Protein AF-A0A1W9PFG2-F1 (afdb_monomer_lite)

Foldseek 3Di:
DLCPPDPDPLLSVLSVLQVVLVVLVVVQVVCCVPPVPDPDQQDKDQPDPPPFTFMGRNVLSNLSSVVSNVLSVLQVVCVVVVHHQDDDPVLVVQLVVLVVLLRCQRCVCRVCVVVVHDDDPGPVVSSVVSVVSNSVSSVVSSVVSVVVVVD

Structure (mmCIF, N/CA/C/O backbone):
data_AF-A0A1W9PFG2-F1
#
_entry.id   AF-A0A1W9PFG2-F1
#
loop_
_atom_site.group_PDB
_atom_site.id
_atom_site.type_symbol
_atom_site.label_atom_id
_atom_site.label_alt_id
_atom_site.label_comp_id
_atom_site.label_asym_id
_atom_site.label_entity_id
_atom_site.label_seq_id
_atom_site.pdbx_PDB_ins_code
_atom_site.Cartn_x
_atom_site.Cartn_y
_atom_site.Cartn_z
_atom_site.occupancy
_atom_site.B_iso_or_equiv
_atom_site.auth_seq_id
_atom_site.auth_comp_id
_atom_site.auth_asym_id
_atom_site.auth_atom_id
_atom_site.pdbx_PDB_model_num
ATOM 1 N N . MET A 1 1 ? -19.992 6.060 -5.641 1.00 43.38 1 MET A N 1
ATOM 2 C CA . MET A 1 1 ? -20.652 5.066 -4.761 1.00 43.38 1 MET A CA 1
ATOM 3 C C . MET A 1 1 ? -20.040 4.984 -3.353 1.00 43.38 1 MET A C 1
ATOM 5 O O . MET A 1 1 ? -20.806 5.008 -2.402 1.00 43.38 1 MET A O 1
ATOM 9 N N . GLY A 1 2 ? -18.710 4.991 -3.157 1.00 45.25 2 GLY A N 1
ATOM 10 C CA . GLY A 1 2 ? -18.105 4.919 -1.804 1.00 45.25 2 GLY A CA 1
ATOM 11 C C . GLY A 1 2 ? -18.262 6.160 -0.899 1.00 45.25 2 GLY A C 1
ATOM 12 O O . GLY A 1 2 ? -18.296 6.030 0.321 1.00 45.25 2 GLY A O 1
ATOM 13 N N . VAL A 1 3 ? -18.425 7.360 -1.473 1.00 49.16 3 VAL A N 1
ATOM 14 C CA . VAL A 1 3 ? -18.527 8.628 -0.710 1.00 49.16 3 VAL A CA 1
ATOM 15 C C . VAL A 1 3 ? -19.868 8.774 0.033 1.00 49.16 3 VAL A C 1
ATOM 17 O O . VAL A 1 3 ? -19.946 9.504 1.018 1.00 49.16 3 VAL A O 1
ATOM 20 N N . ILE A 1 4 ? -20.906 8.040 -0.386 1.00 51.00 4 ILE A N 1
ATOM 21 C CA . ILE A 1 4 ? -22.268 8.140 0.172 1.00 51.00 4 ILE A CA 1
ATOM 22 C C . ILE A 1 4 ? -22.508 7.113 1.298 1.00 51.00 4 ILE A C 1
ATOM 24 O O . ILE A 1 4 ? -23.352 7.334 2.160 1.00 51.00 4 ILE A O 1
ATOM 28 N N . ALA A 1 5 ? -21.739 6.019 1.354 1.00 51.72 5 ALA A N 1
ATOM 29 C CA . ALA A 1 5 ? -21.978 4.928 2.306 1.00 51.72 5 ALA A CA 1
ATOM 30 C C . ALA A 1 5 ? -21.377 5.156 3.710 1.00 51.72 5 ALA A C 1
ATOM 32 O O . ALA A 1 5 ? -21.838 4.562 4.682 1.00 51.72 5 ALA A O 1
ATOM 33 N N . GLY A 1 6 ? -20.350 6.005 3.838 1.00 53.72 6 GLY A N 1
ATOM 34 C CA . GLY A 1 6 ? -19.662 6.232 5.111 1.00 53.72 6 GLY A CA 1
ATOM 35 C C . GLY A 1 6 ? -20.266 7.376 5.929 1.00 53.72 6 GLY A C 1
ATOM 36 O O . GLY A 1 6 ? -20.292 8.525 5.475 1.00 53.72 6 GLY A O 1
ATOM 37 N N . ARG A 1 7 ? -20.684 7.074 7.165 1.00 67.62 7 ARG A N 1
ATOM 38 C CA . ARG A 1 7 ? -21.194 8.041 8.154 1.00 67.62 7 ARG A CA 1
ATOM 39 C C . ARG A 1 7 ? -20.103 8.980 8.679 1.00 67.62 7 ARG A C 1
ATOM 4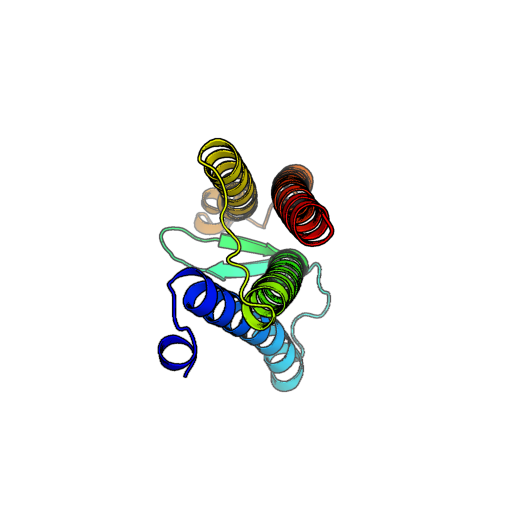1 O O . ARG A 1 7 ? -20.404 10.115 9.029 1.00 67.62 7 ARG A O 1
ATOM 48 N N . ASN A 1 8 ? -18.845 8.533 8.700 1.00 78.44 8 ASN A N 1
ATOM 49 C CA . ASN A 1 8 ? -17.680 9.315 9.129 1.00 78.44 8 ASN A CA 1
ATOM 50 C C . ASN A 1 8 ? -16.496 9.168 8.149 1.00 78.44 8 ASN A C 1
ATOM 52 O O . ASN A 1 8 ? -16.508 8.317 7.254 1.00 78.44 8 ASN A O 1
ATOM 56 N N . PHE A 1 9 ? -15.473 10.016 8.308 1.00 79.88 9 PHE A N 1
ATOM 57 C CA . PHE A 1 9 ? -14.292 10.045 7.433 1.00 79.88 9 PHE A CA 1
ATOM 58 C C . PHE A 1 9 ? -13.594 8.678 7.334 1.00 79.88 9 PHE A C 1
ATOM 60 O O . PHE A 1 9 ? -13.268 8.246 6.233 1.00 79.88 9 PHE A O 1
ATOM 67 N N . GLY A 1 10 ? -13.443 7.962 8.455 1.00 82.25 10 GLY A N 1
ATOM 68 C CA . GLY A 1 10 ? -12.784 6.652 8.488 1.00 82.25 10 GLY A CA 1
ATOM 69 C C . GLY A 1 10 ? -13.500 5.590 7.650 1.00 82.25 10 GLY A C 1
ATOM 70 O O . GLY A 1 10 ? -12.856 4.849 6.909 1.00 82.25 10 GLY A O 1
ATOM 71 N N . GLN A 1 11 ? -14.835 5.551 7.685 1.00 86.19 11 GLN A N 1
ATOM 72 C CA . GLN A 1 11 ? -15.617 4.645 6.837 1.00 86.19 11 GLN A CA 1
ATOM 73 C C . GLN A 1 11 ? -15.499 5.005 5.353 1.00 86.19 11 GLN A C 1
ATOM 75 O O . GLN A 1 11 ? -15.311 4.120 4.523 1.00 86.19 11 GLN A O 1
ATOM 80 N N . ARG A 1 12 ? -15.564 6.300 5.007 1.00 87.25 12 ARG A N 1
ATOM 81 C CA . ARG A 1 12 ? -15.400 6.754 3.613 1.00 87.25 12 ARG A CA 1
ATOM 82 C C . ARG A 1 12 ? -14.014 6.406 3.075 1.00 87.25 12 ARG A C 1
ATOM 84 O O . ARG A 1 12 ? -13.910 5.902 1.961 1.00 87.25 12 ARG A O 1
ATOM 91 N N . PHE A 1 13 ? -12.979 6.626 3.884 1.00 89.19 13 PHE A N 1
ATOM 92 C CA . PHE A 1 13 ? -11.607 6.257 3.555 1.00 89.19 13 PHE A CA 1
ATOM 93 C C . PHE A 1 13 ? -11.457 4.741 3.376 1.00 89.19 13 PHE A C 1
ATOM 95 O O . PHE A 1 13 ? -10.869 4.304 2.396 1.00 89.19 13 PHE A O 1
ATOM 102 N N . SER A 1 14 ? -12.080 3.937 4.242 1.00 92.31 14 SER A N 1
ATOM 103 C CA . SER A 1 14 ? -12.077 2.470 4.119 1.00 92.31 14 SER A CA 1
ATOM 104 C C . SER A 1 14 ? -12.731 1.999 2.817 1.00 92.31 14 SER A C 1
ATOM 106 O O . SER A 1 14 ? -12.180 1.160 2.113 1.00 92.31 14 SER A O 1
ATOM 108 N N . CYS A 1 15 ? -13.876 2.576 2.439 1.00 93.12 15 CYS A N 1
ATOM 109 C CA . CYS A 1 15 ? -14.511 2.266 1.157 1.00 93.12 15 CYS A CA 1
ATOM 110 C C . CYS A 1 15 ? -13.645 2.689 -0.038 1.00 93.12 15 CYS A C 1
ATOM 112 O O . CYS A 1 15 ? -13.639 2.000 -1.059 1.00 93.12 15 CYS A O 1
ATOM 114 N N . PHE A 1 16 ? -12.928 3.811 0.074 1.00 93.94 16 PHE A N 1
ATOM 115 C CA . PHE A 1 16 ? -11.996 4.265 -0.954 1.00 93.94 16 PHE A CA 1
ATOM 116 C C . PHE A 1 16 ? -10.833 3.284 -1.126 1.00 93.94 16 PHE A C 1
ATOM 118 O O . PHE A 1 16 ? -10.658 2.779 -2.230 1.00 93.94 16 PHE A O 1
ATOM 125 N N . ILE A 1 17 ? -10.098 2.957 -0.056 1.00 95.19 17 ILE A N 1
ATOM 126 C CA . ILE A 1 17 ? -8.934 2.059 -0.146 1.00 95.19 17 ILE A CA 1
ATOM 127 C C . ILE A 1 17 ? -9.342 0.637 -0.561 1.00 95.19 17 ILE A C 1
ATOM 129 O O . ILE A 1 17 ? -8.616 -0.004 -1.313 1.00 95.19 17 ILE A O 1
ATOM 133 N N . PHE A 1 18 ? -10.533 0.173 -0.161 1.00 97.50 18 PHE A N 1
ATOM 134 C CA . PHE A 1 18 ? -11.104 -1.082 -0.654 1.00 97.50 18 PHE A CA 1
ATOM 135 C C . PHE A 1 18 ? -11.332 -1.036 -2.167 1.00 97.50 18 PHE A C 1
ATOM 137 O O . PHE A 1 18 ? -10.885 -1.918 -2.893 1.00 97.50 18 PHE A O 1
ATOM 144 N N . SER A 1 19 ? -12.018 0.007 -2.647 1.00 96.81 19 SER A N 1
ATOM 145 C CA . SER A 1 19 ? -12.322 0.155 -4.074 1.00 96.81 19 SER A CA 1
ATOM 146 C C . SER A 1 19 ? -11.047 0.299 -4.900 1.00 96.81 19 SER A C 1
ATOM 148 O O . SER A 1 19 ? -10.964 -0.273 -5.979 1.00 96.81 19 SER A O 1
ATOM 150 N N . PHE A 1 20 ? -10.059 1.030 -4.380 1.00 95.75 20 PHE A N 1
ATOM 15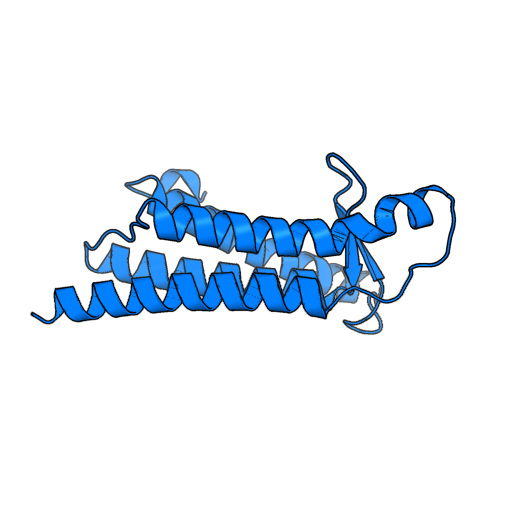1 C CA . PHE A 1 20 ? -8.756 1.207 -5.007 1.00 95.75 20 PHE A CA 1
ATOM 152 C C . PHE A 1 20 ? -8.004 -0.123 -5.126 1.00 95.75 20 PHE A C 1
ATOM 154 O O . PHE A 1 20 ? -7.625 -0.489 -6.231 1.00 95.75 20 PHE A O 1
ATOM 161 N N . GLY A 1 21 ? -7.871 -0.888 -4.036 1.00 97.12 21 GLY A N 1
ATOM 162 C CA . GLY A 1 21 ? -7.170 -2.177 -4.070 1.00 97.12 21 GLY A CA 1
ATOM 163 C C . GLY A 1 21 ? -7.863 -3.218 -4.954 1.00 97.12 21 GLY A C 1
ATOM 164 O O . GLY A 1 21 ? -7.207 -3.959 -5.681 1.00 97.12 21 GLY A O 1
ATOM 165 N N . VAL A 1 22 ? -9.202 -3.257 -4.949 1.00 98.06 22 VAL A N 1
ATOM 166 C CA . VAL A 1 22 ? -9.957 -4.138 -5.857 1.00 98.06 22 VAL A CA 1
ATOM 167 C C . VAL A 1 22 ? -9.736 -3.723 -7.308 1.00 98.06 22 VAL A C 1
ATOM 169 O O . VAL A 1 22 ? -9.470 -4.577 -8.148 1.00 98.06 22 VAL A O 1
ATOM 172 N N . TRP A 1 23 ? -9.830 -2.428 -7.609 1.00 97.56 23 TRP A N 1
ATOM 173 C CA . TRP A 1 23 ? -9.600 -1.917 -8.957 1.00 97.56 23 TRP A CA 1
ATOM 174 C C . TRP A 1 23 ? -8.201 -2.264 -9.471 1.00 97.56 23 TRP A C 1
ATOM 176 O O . TRP A 1 23 ? -8.073 -2.755 -10.588 1.00 97.56 23 TRP A O 1
ATOM 186 N N . ASP A 1 24 ? -7.180 -2.063 -8.644 1.00 96.19 24 ASP A N 1
ATOM 187 C CA . ASP A 1 24 ? -5.780 -2.300 -8.990 1.00 96.19 24 ASP A CA 1
ATOM 188 C C . ASP A 1 24 ? -5.496 -3.782 -9.297 1.00 96.19 24 ASP A C 1
ATOM 190 O O . ASP A 1 24 ? -4.879 -4.112 -10.305 1.00 96.19 24 ASP A O 1
ATOM 194 N N . ILE A 1 25 ? -6.058 -4.715 -8.520 1.00 97.38 25 ILE A N 1
ATOM 195 C CA . ILE A 1 25 ? -5.956 -6.152 -8.830 1.00 97.38 25 ILE A CA 1
ATOM 196 C C . ILE A 1 25 ? -6.686 -6.489 -10.137 1.00 97.38 25 ILE A C 1
ATOM 198 O O . ILE A 1 25 ? -6.162 -7.224 -10.978 1.00 97.38 25 ILE A O 1
ATOM 202 N N . PHE A 1 26 ? -7.896 -5.960 -10.330 1.00 97.38 26 PHE A N 1
ATOM 203 C CA . PHE A 1 26 ? -8.667 -6.223 -11.545 1.00 97.38 26 PHE A CA 1
ATOM 204 C C . PHE A 1 26 ? -8.024 -5.614 -12.792 1.00 97.38 26 PHE A C 1
ATOM 206 O O . PHE A 1 26 ? -8.167 -6.190 -13.868 1.00 97.38 26 PHE A O 1
ATOM 213 N N . TYR A 1 27 ? -7.288 -4.512 -12.664 1.00 96.00 27 TYR A N 1
ATOM 214 C CA . TYR A 1 27 ? -6.486 -3.948 -13.746 1.00 96.00 27 TYR A CA 1
ATOM 215 C C . TYR A 1 27 ? -5.504 -4.989 -14.305 1.00 96.00 27 TYR A C 1
ATOM 217 O O . TYR A 1 27 ? -5.556 -5.284 -15.500 1.00 96.00 27 TYR A O 1
ATOM 225 N N . TYR A 1 28 ? -4.713 -5.652 -13.453 1.00 96.25 28 TYR A N 1
ATOM 226 C CA . TYR A 1 28 ? -3.793 -6.709 -13.898 1.00 96.25 28 TYR A CA 1
ATOM 227 C C . TYR A 1 28 ? -4.510 -7.956 -14.425 1.00 96.25 28 TYR A C 1
ATOM 229 O O . TYR A 1 28 ? -4.053 -8.565 -15.392 1.00 96.25 28 TYR A O 1
ATOM 237 N N . ILE A 1 29 ? -5.654 -8.331 -13.839 1.00 97.31 29 ILE A N 1
ATOM 238 C CA . ILE A 1 29 ? -6.469 -9.444 -14.355 1.00 97.31 29 ILE A CA 1
ATOM 239 C C . ILE A 1 29 ? -6.924 -9.150 -15.787 1.00 97.31 29 ILE A C 1
ATOM 241 O O . ILE A 1 29 ? -6.785 -10.001 -16.666 1.00 97.31 29 ILE A O 1
ATOM 245 N N . TRP A 1 30 ? -7.447 -7.951 -16.046 1.00 97.88 30 TRP A N 1
ATOM 246 C CA . TRP A 1 30 ? -7.910 -7.579 -17.379 1.00 97.88 30 TRP A CA 1
ATOM 247 C C . TRP A 1 30 ? -6.765 -7.444 -18.376 1.00 97.88 30 TRP A C 1
ATOM 249 O O . TRP A 1 30 ? -6.925 -7.879 -19.514 1.00 97.88 30 TRP A O 1
ATOM 259 N N . LEU A 1 31 ? -5.599 -6.940 -17.964 1.00 96.12 31 LEU A N 1
ATOM 260 C CA . LEU A 1 31 ? -4.406 -6.966 -18.812 1.00 96.12 31 LEU A CA 1
ATOM 261 C C . LEU A 1 31 ? -4.012 -8.393 -19.199 1.00 96.12 31 LEU A C 1
ATOM 263 O O . LEU A 1 31 ? -3.708 -8.646 -20.369 1.00 96.12 31 LEU A O 1
ATOM 267 N N . LYS A 1 32 ? -4.112 -9.347 -18.264 1.00 96.19 32 LYS A N 1
ATOM 268 C CA . LYS A 1 32 ? -3.800 -10.748 -18.557 1.00 96.19 32 LYS A CA 1
ATOM 269 C C . LYS A 1 32 ? -4.801 -11.348 -19.532 1.00 96.19 32 LYS A C 1
ATOM 271 O O . LYS A 1 32 ? -4.408 -12.053 -20.452 1.00 96.19 32 LYS A O 1
ATOM 276 N N . VAL A 1 33 ? -6.085 -11.046 -19.373 1.00 97.62 33 VAL A N 1
ATOM 277 C CA . VAL A 1 33 ? -7.139 -11.556 -20.262 1.00 97.62 33 VAL A CA 1
ATOM 278 C C . VAL A 1 33 ? -7.040 -10.959 -21.668 1.00 97.62 33 VAL A C 1
ATOM 280 O O . VAL A 1 33 ? -7.212 -11.681 -22.647 1.00 97.62 33 VAL A O 1
ATOM 283 N N . LEU A 1 34 ? -6.783 -9.656 -21.782 1.00 97.69 34 LEU A N 1
ATOM 284 C CA . LEU A 1 34 ? -6.843 -8.935 -23.057 1.00 97.69 34 LEU A CA 1
ATOM 285 C C . LEU A 1 34 ? -5.536 -9.009 -23.850 1.00 97.69 34 LEU A C 1
ATOM 287 O O . LEU A 1 34 ? -5.571 -9.088 -25.075 1.00 97.69 34 LEU A O 1
ATOM 291 N N . CYS A 1 35 ? -4.396 -8.980 -23.159 1.00 96.69 35 CYS A N 1
ATOM 292 C CA . CYS A 1 35 ? -3.077 -8.833 -23.775 1.00 96.69 35 CYS A CA 1
ATOM 293 C C . CYS A 1 35 ? -2.092 -9.940 -23.369 1.00 96.69 35 CYS A C 1
ATOM 295 O O . CYS A 1 35 ? -0.937 -9.896 -23.780 1.00 96.69 35 CYS A O 1
ATOM 297 N N . ASN A 1 36 ? -2.520 -10.916 -22.559 1.00 96.25 36 ASN A N 1
ATOM 298 C CA . ASN A 1 36 ? -1.670 -11.959 -21.976 1.00 96.25 36 ASN A CA 1
ATOM 299 C C . ASN A 1 36 ? -0.499 -11.436 -21.117 1.00 96.25 36 ASN A C 1
ATOM 301 O O . ASN A 1 36 ? 0.411 -12.194 -20.797 1.00 96.25 36 ASN A O 1
ATOM 305 N N . TRP A 1 37 ? -0.560 -10.190 -20.649 1.00 96.06 37 TRP A N 1
ATOM 306 C CA . TRP A 1 37 ? 0.456 -9.584 -19.784 1.00 96.06 37 TRP A CA 1
ATOM 307 C C . TRP A 1 37 ? -0.074 -9.404 -18.348 1.00 96.06 37 TRP A C 1
ATOM 309 O O . TRP A 1 37 ? -1.238 -9.040 -18.197 1.00 96.06 37 TRP A O 1
ATOM 319 N N . PRO A 1 38 ? 0.719 -9.62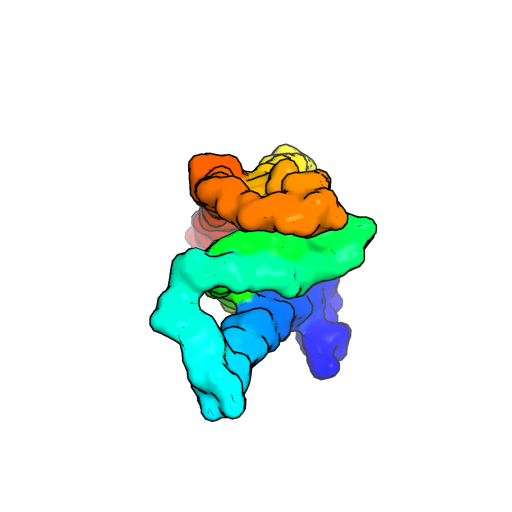0 -17.283 1.00 95.06 38 PRO A N 1
ATOM 320 C CA . PRO A 1 38 ? 2.135 -9.994 -17.291 1.00 95.06 38 PRO A CA 1
ATOM 321 C C . PRO A 1 38 ? 2.350 -11.505 -17.443 1.00 95.06 38 PRO A C 1
ATOM 323 O O . PRO A 1 38 ? 1.492 -12.309 -17.063 1.00 95.06 38 PRO A O 1
ATOM 326 N N . ASP A 1 39 ? 3.500 -11.926 -17.964 1.00 94.75 39 ASP A N 1
ATOM 327 C CA . ASP A 1 39 ? 3.870 -13.352 -18.012 1.00 94.75 39 ASP A CA 1
ATOM 328 C C . ASP A 1 39 ? 4.233 -13.897 -16.624 1.00 94.75 39 ASP A C 1
ATOM 330 O O . ASP A 1 39 ? 4.020 -15.076 -16.335 1.00 94.75 39 ASP A O 1
ATOM 334 N N . SER A 1 40 ? 4.702 -13.026 -15.729 1.00 95.19 40 SER A N 1
ATOM 335 C CA . SER A 1 40 ? 4.995 -13.324 -14.327 1.00 95.19 40 SER A CA 1
ATOM 336 C C . SER A 1 40 ? 4.666 -12.128 -13.438 1.00 95.19 40 SER A C 1
ATOM 338 O O . SER A 1 40 ? 4.848 -10.982 -13.829 1.00 95.19 40 SER A O 1
ATOM 340 N N . LEU A 1 41 ? 4.272 -12.370 -12.185 1.00 95.06 41 LEU A N 1
ATOM 341 C CA . LEU A 1 41 ? 4.060 -11.288 -11.213 1.00 95.06 41 LEU A CA 1
ATOM 342 C C . LEU A 1 41 ? 5.349 -10.508 -10.887 1.00 95.06 41 LEU A C 1
ATOM 344 O O . LEU A 1 41 ? 5.285 -9.434 -10.301 1.00 95.06 41 LEU A O 1
ATOM 348 N N . LEU A 1 42 ? 6.525 -11.028 -11.244 1.00 95.88 42 LEU A N 1
ATOM 349 C CA . LEU A 1 42 ? 7.799 -10.321 -11.078 1.00 95.88 42 LEU A CA 1
ATOM 350 C C . LEU A 1 42 ? 8.165 -9.429 -12.274 1.00 95.88 42 LEU A C 1
ATOM 352 O O . LEU A 1 42 ? 9.213 -8.786 -12.236 1.00 95.88 42 LEU A O 1
ATOM 356 N N . GLU A 1 43 ? 7.340 -9.386 -13.321 1.00 94.06 43 GLU A N 1
ATOM 357 C CA . GLU A 1 43 ? 7.558 -8.464 -14.433 1.00 94.06 43 GLU A CA 1
ATOM 358 C C . GLU A 1 43 ? 7.380 -7.015 -14.000 1.00 94.06 43 GLU A C 1
ATOM 360 O O . GLU A 1 43 ? 6.513 -6.696 -13.188 1.00 94.06 43 GLU A O 1
ATOM 365 N N . TRP A 1 44 ? 8.229 -6.153 -14.553 1.00 93.88 44 TRP A N 1
ATOM 366 C CA . TRP A 1 44 ? 8.224 -4.724 -14.280 1.00 93.88 44 TRP A CA 1
ATOM 367 C C . TRP A 1 44 ? 7.034 -4.028 -14.925 1.00 93.88 44 TRP A C 1
ATOM 369 O O . TRP A 1 44 ? 6.726 -4.272 -16.089 1.00 93.88 44 TRP A O 1
ATOM 379 N N . ASP A 1 45 ? 6.449 -3.098 -14.180 1.00 93.31 45 ASP A N 1
ATOM 380 C CA . ASP A 1 45 ? 5.406 -2.194 -14.636 1.00 93.31 45 ASP A CA 1
ATOM 381 C C . ASP A 1 45 ? 5.729 -0.735 -14.283 1.00 93.31 45 ASP A C 1
ATOM 383 O O . ASP A 1 45 ? 6.517 -0.436 -13.374 1.00 93.31 45 ASP A O 1
ATOM 387 N N . ILE A 1 46 ? 5.083 0.177 -15.005 1.00 92.69 46 ILE A N 1
ATOM 388 C CA . ILE A 1 46 ? 5.020 1.605 -14.710 1.00 92.69 46 ILE A CA 1
ATOM 389 C C . ILE A 1 46 ? 3.687 1.867 -14.013 1.00 92.69 46 ILE A C 1
ATOM 391 O O . ILE A 1 46 ? 2.654 2.059 -14.647 1.00 92.69 46 ILE A O 1
ATOM 395 N N . LEU A 1 47 ? 3.736 1.903 -12.685 1.00 92.88 47 LEU A N 1
ATOM 396 C CA . LEU A 1 47 ? 2.553 1.951 -11.830 1.00 92.88 47 LEU A CA 1
ATOM 397 C C . LEU A 1 47 ? 1.821 3.291 -11.950 1.00 92.88 47 LEU A C 1
ATOM 399 O O . LEU A 1 47 ? 0.607 3.345 -12.115 1.00 92.88 47 LEU A O 1
ATOM 403 N N . PHE A 1 48 ? 2.573 4.391 -11.864 1.00 91.88 48 PHE A N 1
ATOM 404 C CA . PHE A 1 48 ? 2.045 5.752 -11.924 1.00 91.88 48 PHE A CA 1
ATOM 405 C C . PHE A 1 48 ? 3.086 6.719 -12.492 1.00 91.88 48 PHE A C 1
ATOM 407 O O . PHE A 1 48 ? 4.291 6.487 -12.407 1.00 91.88 48 PHE A O 1
ATOM 414 N N . LEU A 1 49 ? 2.609 7.842 -13.034 1.00 90.12 49 LEU A N 1
ATOM 415 C CA . LEU A 1 49 ? 3.439 8.925 -13.582 1.00 90.12 49 LEU A CA 1
ATOM 416 C C . LEU A 1 49 ? 3.355 10.225 -12.761 1.00 90.12 49 LEU A C 1
ATOM 418 O O . LEU A 1 49 ? 3.697 11.296 -13.257 1.00 90.12 49 LEU A O 1
ATOM 422 N N . ILE A 1 50 ? 2.846 10.168 -11.526 1.00 88.56 50 ILE A N 1
ATOM 423 C CA . ILE A 1 50 ? 2.520 11.359 -10.728 1.00 88.56 50 ILE A CA 1
ATOM 424 C C . ILE A 1 50 ? 3.230 11.298 -9.369 1.00 88.56 50 ILE A C 1
ATOM 426 O O . ILE A 1 50 ? 3.085 10.308 -8.657 1.00 88.56 50 ILE A O 1
ATOM 430 N N . PRO A 1 51 ? 3.948 12.351 -8.933 1.00 82.12 51 PRO A N 1
ATOM 431 C CA . PRO A 1 51 ? 4.508 13.450 -9.734 1.00 82.12 51 PRO A CA 1
ATOM 432 C C . PRO A 1 51 ? 5.740 13.021 -10.557 1.00 82.12 51 PRO A C 1
ATOM 434 O O . PRO A 1 51 ? 6.250 13.794 -11.360 1.00 82.12 51 PRO A O 1
ATOM 437 N N . VAL A 1 52 ? 6.238 11.810 -10.309 1.00 90.88 52 VAL A N 1
ATOM 438 C CA . VAL A 1 52 ? 7.398 11.171 -10.940 1.00 90.88 52 VAL A CA 1
ATOM 439 C C . VAL A 1 52 ? 7.015 9.747 -11.343 1.00 90.88 52 VAL A C 1
ATOM 441 O O . VAL A 1 52 ? 5.945 9.276 -10.958 1.00 90.88 52 VAL A O 1
ATOM 444 N N . THR A 1 53 ? 7.867 9.058 -12.099 1.00 92.12 53 THR A N 1
ATOM 445 C CA . THR A 1 53 ? 7.624 7.676 -12.532 1.00 92.12 53 THR A CA 1
ATOM 446 C C . THR A 1 53 ? 7.783 6.709 -11.360 1.00 92.12 53 THR A C 1
ATOM 448 O O . THR A 1 53 ? 8.828 6.675 -10.710 1.00 92.12 53 THR A O 1
ATOM 451 N N . TRP A 1 54 ? 6.741 5.928 -11.089 1.00 94.56 54 TRP A N 1
ATOM 452 C CA . TRP A 1 54 ? 6.748 4.856 -10.099 1.00 94.56 54 TRP A CA 1
ATOM 453 C C . TRP A 1 54 ? 6.870 3.550 -10.853 1.00 94.56 54 TRP A C 1
ATOM 455 O O . TRP A 1 54 ? 6.064 3.268 -11.739 1.00 94.56 54 TRP A O 1
ATOM 465 N N . THR A 1 55 ? 7.862 2.752 -10.500 1.00 94.81 55 THR A N 1
ATOM 466 C CA . THR A 1 55 ? 8.160 1.518 -11.219 1.00 94.81 55 THR A CA 1
ATOM 467 C C . THR A 1 55 ? 8.443 0.400 -10.245 1.00 94.81 55 THR A C 1
ATOM 469 O O . THR A 1 55 ? 9.103 0.603 -9.225 1.00 94.81 55 THR A O 1
ATOM 472 N N . GLY A 1 56 ? 7.973 -0.791 -10.572 1.00 95.12 56 GLY A N 1
ATOM 473 C CA . GLY A 1 56 ? 8.225 -1.972 -9.767 1.00 95.12 56 GLY A CA 1
ATOM 474 C C . GLY A 1 56 ? 7.623 -3.217 -10.398 1.00 95.12 56 GLY A C 1
ATOM 475 O O . GLY A 1 56 ? 6.907 -3.121 -11.392 1.00 95.12 56 GLY A O 1
ATOM 476 N N . PRO A 1 57 ? 7.910 -4.393 -9.832 1.00 96.56 57 PRO A N 1
ATOM 477 C CA . PRO A 1 57 ? 7.284 -5.632 -10.260 1.00 96.56 57 PRO A CA 1
ATOM 478 C C . PRO A 1 57 ? 5.787 -5.614 -9.929 1.00 96.56 57 PRO A C 1
ATOM 480 O O . PRO A 1 57 ? 5.426 -5.148 -8.848 1.00 96.56 57 PRO A O 1
ATOM 483 N N . VAL A 1 58 ? 4.936 -6.187 -10.787 1.00 97.38 58 VAL A N 1
ATOM 484 C CA . VAL A 1 58 ? 3.466 -6.283 -10.600 1.00 97.38 58 VAL A CA 1
ATOM 485 C C . VAL A 1 58 ? 3.070 -6.847 -9.228 1.00 97.38 58 VAL A C 1
ATOM 487 O O . VAL A 1 58 ? 2.052 -6.479 -8.647 1.00 97.38 58 VAL A O 1
ATOM 490 N N . LEU A 1 59 ? 3.894 -7.718 -8.653 1.00 97.88 59 LEU A N 1
ATOM 491 C CA . LEU A 1 59 ? 3.678 -8.292 -7.332 1.00 97.88 59 LEU A CA 1
ATOM 492 C C . LEU A 1 59 ? 3.616 -7.229 -6.220 1.00 97.88 59 LEU A C 1
ATOM 494 O O . LEU A 1 59 ? 2.846 -7.387 -5.276 1.00 97.88 59 LEU A O 1
ATOM 498 N N . ALA A 1 60 ? 4.402 -6.156 -6.309 1.00 97.50 60 ALA A N 1
ATOM 499 C CA . ALA A 1 60 ? 4.468 -5.124 -5.277 1.00 97.50 60 ALA A CA 1
ATOM 500 C C . ALA A 1 60 ? 3.142 -4.349 -5.089 1.00 97.50 60 ALA A C 1
ATOM 502 O O . ALA A 1 60 ? 2.634 -4.339 -3.964 1.00 97.50 60 ALA A O 1
ATOM 503 N N . PRO A 1 61 ? 2.520 -3.747 -6.125 1.00 97.00 61 PRO A N 1
ATOM 504 C CA . PRO A 1 61 ? 1.207 -3.115 -5.985 1.00 97.00 61 PRO A CA 1
ATOM 505 C C . PRO A 1 61 ? 0.112 -4.127 -5.617 1.00 97.00 61 PRO A C 1
ATOM 507 O O . PRO A 1 61 ? -0.746 -3.804 -4.801 1.00 97.00 61 PRO A O 1
ATOM 510 N N . VAL A 1 62 ? 0.180 -5.380 -6.091 1.00 98.19 62 VAL A N 1
ATOM 511 C CA . VAL A 1 62 ? -0.774 -6.433 -5.690 1.00 98.19 62 VAL A CA 1
ATOM 512 C C . VAL A 1 62 ? -0.711 -6.712 -4.183 1.00 98.19 62 VAL A C 1
ATOM 514 O O . VAL A 1 62 ? -1.758 -6.847 -3.549 1.00 98.19 62 VAL A O 1
ATOM 517 N N . ILE A 1 63 ? 0.487 -6.761 -3.585 1.00 98.38 63 ILE A N 1
ATOM 518 C CA . ILE A 1 63 ? 0.653 -6.915 -2.130 1.00 98.38 63 ILE A CA 1
ATOM 519 C C . ILE A 1 63 ? -0.003 -5.744 -1.386 1.00 98.38 63 ILE A C 1
ATOM 521 O O . ILE A 1 63 ? -0.826 -5.984 -0.501 1.00 98.38 63 ILE A O 1
ATOM 525 N N . ILE A 1 64 ? 0.292 -4.499 -1.781 1.00 97.75 64 ILE A N 1
ATOM 526 C CA . ILE A 1 64 ? -0.314 -3.303 -1.167 1.00 97.75 64 ILE A CA 1
ATOM 527 C C . ILE A 1 64 ? -1.841 -3.364 -1.286 1.00 97.75 64 ILE A C 1
ATOM 529 O O . ILE A 1 64 ? -2.559 -3.128 -0.314 1.00 97.75 64 ILE A O 1
ATOM 533 N N . SER A 1 65 ? -2.351 -3.715 -2.465 1.00 98.12 65 SER A N 1
ATOM 534 C CA . SER A 1 65 ? -3.781 -3.802 -2.750 1.00 98.12 65 SER A CA 1
ATOM 535 C C . SER A 1 65 ? -4.485 -4.831 -1.866 1.00 98.12 65 SER A C 1
ATOM 537 O O . SER A 1 65 ? -5.552 -4.541 -1.319 1.00 98.12 65 SER A O 1
ATOM 539 N N . LEU A 1 66 ? -3.874 -5.995 -1.630 1.00 98.38 66 LEU A N 1
ATOM 540 C CA . LEU A 1 66 ? -4.392 -6.986 -0.682 1.00 98.38 66 LEU A CA 1
ATOM 541 C C . LEU A 1 66 ? -4.419 -6.443 0.752 1.00 98.38 66 LEU A C 1
ATOM 543 O O . LEU A 1 66 ? -5.440 -6.572 1.435 1.00 98.38 66 LEU A O 1
ATOM 547 N N . SER A 1 67 ? -3.347 -5.790 1.199 1.00 98.12 67 SER A N 1
ATOM 548 C CA . SER A 1 67 ? -3.282 -5.184 2.532 1.00 98.12 67 SER A CA 1
ATOM 549 C C . SER A 1 67 ? -4.323 -4.082 2.722 1.00 98.12 67 SER A C 1
ATOM 551 O O . SER A 1 67 ? -5.013 -4.058 3.743 1.00 98.12 67 SER A O 1
ATOM 553 N N . MET A 1 68 ? -4.526 -3.220 1.721 1.00 97.75 68 MET A N 1
ATOM 554 C CA . MET A 1 68 ? -5.561 -2.179 1.725 1.00 97.75 68 MET A CA 1
ATOM 555 C C . MET A 1 68 ? -6.973 -2.772 1.807 1.00 97.75 68 MET A C 1
ATOM 557 O O . MET A 1 68 ? -7.799 -2.282 2.582 1.00 97.75 68 MET A O 1
ATOM 561 N N . ILE A 1 69 ? -7.253 -3.841 1.054 1.00 98.44 69 ILE A N 1
ATOM 562 C CA . ILE A 1 69 ? -8.540 -4.550 1.099 1.00 98.44 69 ILE A CA 1
ATOM 563 C C . ILE A 1 69 ? -8.785 -5.124 2.497 1.00 98.44 69 ILE A C 1
ATOM 565 O O . ILE A 1 69 ? -9.852 -4.900 3.075 1.00 98.44 69 ILE A O 1
ATOM 569 N N . VAL A 1 70 ? -7.806 -5.833 3.064 1.00 98.31 70 VAL A N 1
ATOM 570 C CA . VAL A 1 70 ? -7.923 -6.427 4.404 1.00 98.31 70 VAL A CA 1
ATOM 571 C C . VAL A 1 70 ? -8.115 -5.339 5.460 1.00 98.31 70 VAL A C 1
ATOM 573 O O . VAL A 1 70 ? -9.036 -5.434 6.273 1.00 98.31 70 VAL A O 1
ATOM 576 N N . ALA A 1 71 ? -7.313 -4.273 5.423 1.00 97.44 71 ALA A N 1
ATOM 577 C CA . ALA A 1 71 ? -7.432 -3.147 6.344 1.00 97.44 71 ALA A CA 1
ATOM 578 C C . ALA A 1 71 ? -8.825 -2.501 6.274 1.00 97.44 71 ALA A C 1
ATOM 580 O O . ALA A 1 71 ? -9.456 -2.282 7.311 1.00 97.44 71 ALA A O 1
ATOM 581 N N . ALA A 1 72 ? -9.355 -2.269 5.070 1.00 96.94 72 ALA A N 1
ATOM 582 C CA . ALA A 1 72 ? -10.699 -1.730 4.893 1.00 96.94 72 ALA A CA 1
ATOM 583 C C . ALA A 1 72 ? -11.783 -2.629 5.485 1.00 96.94 72 ALA A C 1
ATOM 585 O O . ALA A 1 72 ? -12.656 -2.138 6.202 1.00 96.94 72 ALA A O 1
ATOM 586 N N . ILE A 1 73 ? -11.730 -3.936 5.213 1.00 97.06 73 ILE A N 1
ATOM 587 C CA . ILE A 1 73 ? -12.693 -4.905 5.751 1.00 97.06 73 ILE A CA 1
ATOM 588 C C . ILE A 1 73 ? -12.664 -4.874 7.282 1.00 97.06 73 ILE A C 1
ATOM 590 O O . ILE A 1 73 ? -13.717 -4.844 7.918 1.00 97.06 73 ILE A O 1
ATOM 594 N N . LEU A 1 74 ? -11.474 -4.828 7.885 1.00 96.44 74 LEU A N 1
ATOM 595 C CA . LEU A 1 74 ? -11.308 -4.782 9.337 1.00 96.44 74 LEU A CA 1
ATOM 596 C C . LEU A 1 74 ? -11.827 -3.467 9.943 1.00 96.44 74 LEU A C 1
ATOM 598 O O . LEU A 1 74 ? -12.533 -3.494 10.954 1.00 96.44 74 LEU A O 1
ATOM 602 N N . ILE A 1 75 ? -11.564 -2.316 9.321 1.00 95.06 75 ILE A N 1
ATOM 603 C CA . ILE A 1 75 ? -12.127 -1.037 9.783 1.00 95.06 75 ILE A CA 1
ATOM 604 C C . ILE A 1 75 ? -13.659 -1.054 9.680 1.00 95.06 75 ILE A C 1
ATOM 606 O O . ILE A 1 75 ? -14.349 -0.665 10.627 1.00 95.06 75 ILE A O 1
ATOM 610 N N . LEU A 1 76 ? -14.208 -1.539 8.562 1.00 93.75 76 LEU A N 1
ATOM 611 C CA . LEU A 1 76 ? -15.654 -1.650 8.356 1.00 93.75 76 LEU A CA 1
ATOM 612 C C . LEU A 1 76 ? -16.300 -2.637 9.339 1.00 93.75 76 LEU A C 1
ATOM 614 O O . LEU A 1 76 ? -17.413 -2.399 9.806 1.00 93.75 76 LEU A O 1
ATOM 618 N N . HIS A 1 77 ? -15.590 -3.699 9.721 1.00 93.62 77 HIS A N 1
ATOM 619 C CA . HIS A 1 77 ? -16.029 -4.639 10.747 1.00 93.62 77 HIS A CA 1
ATOM 620 C C . HIS A 1 77 ? -16.197 -3.972 12.122 1.00 93.62 77 HIS A C 1
ATOM 622 O O . HIS A 1 77 ? -17.202 -4.203 12.797 1.00 93.62 77 HIS A O 1
ATOM 628 N N . LEU A 1 78 ? -15.254 -3.118 12.538 1.00 92.69 78 LEU A N 1
ATOM 629 C CA . LEU A 1 78 ? -15.391 -2.334 13.776 1.00 92.69 78 LEU A CA 1
ATOM 630 C C . LEU A 1 78 ? -16.529 -1.318 13.673 1.00 92.69 78 LEU A C 1
ATOM 632 O O . LEU A 1 78 ? -17.344 -1.205 14.590 1.00 92.69 78 LEU A O 1
ATOM 636 N N . ALA A 1 79 ? -16.630 -0.639 12.530 1.00 91.56 79 ALA A N 1
ATOM 637 C CA . ALA A 1 79 ? -17.689 0.322 12.263 1.00 91.56 79 ALA A CA 1
ATOM 638 C C . ALA A 1 79 ? -19.091 -0.305 12.353 1.00 91.56 79 ALA A C 1
ATOM 640 O O . ALA A 1 79 ? -19.992 0.305 12.927 1.00 91.56 79 ALA A O 1
ATOM 641 N N . ALA A 1 80 ? -19.273 -1.532 11.854 1.00 90.69 80 ALA A N 1
ATOM 642 C CA . ALA A 1 80 ? -20.529 -2.277 11.964 1.00 90.69 80 ALA A CA 1
ATOM 643 C C . ALA A 1 80 ? -20.919 -2.585 13.422 1.00 90.69 80 ALA A C 1
ATOM 645 O O . ALA A 1 80 ? -22.097 -2.750 13.727 1.00 90.69 80 ALA A O 1
ATOM 646 N N . ARG A 1 81 ? -19.942 -2.616 14.337 1.00 90.62 81 ARG A N 1
ATOM 647 C CA . ARG A 1 81 ? -20.143 -2.776 15.786 1.00 90.62 81 ARG A CA 1
ATOM 648 C C . ARG A 1 81 ? -20.272 -1.443 16.530 1.00 90.62 81 ARG A C 1
ATOM 650 O O . ARG A 1 81 ? -20.238 -1.429 17.755 1.00 90.62 81 ARG A O 1
ATOM 657 N N . GLY A 1 82 ? -20.384 -0.326 15.809 1.00 89.12 82 GLY A N 1
ATOM 658 C CA . GLY A 1 82 ? -20.468 1.013 16.394 1.00 89.12 82 GLY A CA 1
ATOM 659 C C . GLY A 1 82 ? -19.144 1.540 16.953 1.00 89.12 82 GLY A C 1
ATOM 660 O O . GLY A 1 82 ? -19.152 2.517 17.696 1.00 89.12 82 GLY A O 1
ATOM 661 N N . VAL A 1 83 ? -18.010 0.917 16.610 1.00 91.00 83 VAL A N 1
ATOM 662 C CA . VAL A 1 83 ? -16.686 1.297 17.117 1.00 91.00 83 VAL A CA 1
ATOM 663 C C . VAL A 1 83 ? -15.875 1.975 16.023 1.00 91.00 83 VAL A C 1
ATOM 665 O O . VAL A 1 83 ? -15.708 1.452 14.923 1.00 91.00 83 VAL A O 1
ATOM 668 N N . GLU A 1 84 ? -15.346 3.158 16.328 1.00 89.06 84 GLU A N 1
ATOM 669 C CA . GLU A 1 84 ? -14.512 3.905 15.391 1.00 89.06 84 GLU A CA 1
ATOM 670 C C . GLU A 1 84 ? -13.050 3.449 15.466 1.00 89.06 84 GLU A C 1
ATOM 672 O O . GLU A 1 84 ? -12.439 3.434 16.536 1.00 89.06 84 GLU A O 1
ATOM 677 N N . PHE A 1 85 ? -12.462 3.126 14.312 1.00 91.88 85 PHE A N 1
ATOM 678 C CA . PHE A 1 85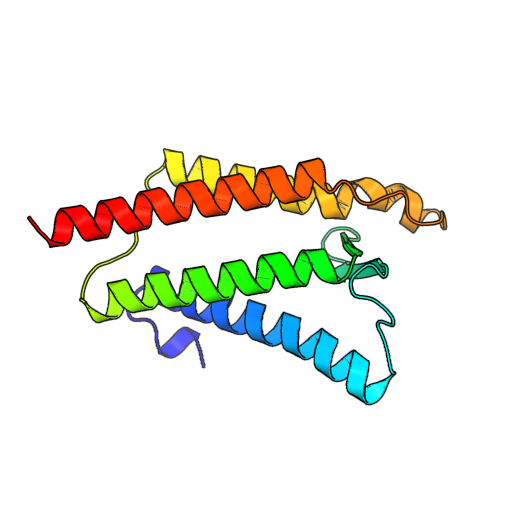 ? -11.023 2.914 14.202 1.00 91.88 85 PHE A CA 1
ATOM 679 C C . PHE A 1 85 ? -10.309 4.269 14.141 1.00 91.88 85 PHE A C 1
ATOM 681 O O . PHE A 1 85 ? -10.493 5.030 13.189 1.00 91.88 85 PHE A O 1
ATOM 688 N N . LYS A 1 86 ? -9.504 4.583 15.162 1.00 91.38 86 LYS A N 1
ATOM 689 C CA . LYS A 1 86 ? -8.714 5.819 15.237 1.00 91.38 86 LYS A CA 1
ATOM 690 C C . LYS A 1 86 ? -7.269 5.518 15.607 1.00 91.38 86 LYS A C 1
ATOM 692 O O . LYS A 1 86 ? -7.004 4.893 16.637 1.00 91.38 86 LYS A O 1
ATOM 697 N N . LEU A 1 87 ? -6.356 6.017 14.782 1.00 92.44 87 LEU A N 1
ATOM 698 C CA . LEU A 1 87 ? -4.929 6.049 15.074 1.00 92.44 87 LEU A CA 1
ATOM 699 C C . LEU A 1 87 ? -4.610 7.243 15.983 1.00 92.44 87 LEU A C 1
ATOM 701 O O . LEU A 1 87 ? -5.255 8.291 15.895 1.00 92.44 87 LEU A O 1
ATOM 705 N N . ASN A 1 88 ? -3.624 7.090 16.867 1.00 93.81 88 ASN A N 1
ATOM 706 C CA . ASN A 1 88 ? -3.059 8.224 17.606 1.00 93.81 88 ASN A CA 1
ATOM 707 C C . ASN A 1 88 ? -1.969 8.916 16.769 1.00 93.81 88 ASN A C 1
ATOM 709 O O . ASN A 1 88 ? -1.617 8.445 15.692 1.00 93.81 88 ASN A O 1
ATOM 713 N N . LEU A 1 89 ? -1.427 10.031 17.265 1.00 95.44 89 LEU A N 1
ATOM 714 C CA . LEU A 1 89 ? -0.424 10.807 16.529 1.00 95.44 89 LEU A CA 1
ATOM 715 C C . LEU A 1 89 ? 0.848 10.001 16.207 1.00 95.44 89 LEU A C 1
ATOM 717 O O . LEU A 1 89 ? 1.390 10.133 15.116 1.00 95.44 89 LEU A O 1
ATOM 721 N N . LEU A 1 90 ? 1.301 9.151 17.135 1.00 96.81 90 LEU A N 1
ATOM 722 C CA . LEU A 1 90 ? 2.484 8.311 16.934 1.00 96.81 90 LEU A CA 1
ATOM 723 C C . LEU A 1 90 ? 2.241 7.256 15.850 1.00 96.81 90 LEU A C 1
ATOM 725 O O . LEU A 1 90 ? 3.054 7.102 14.950 1.00 96.81 90 LEU A O 1
ATOM 729 N N . GLU A 1 91 ? 1.115 6.553 15.916 1.00 97.19 91 GLU A N 1
ATOM 730 C CA . GLU A 1 91 ? 0.728 5.547 14.925 1.00 97.19 91 GLU A CA 1
ATOM 731 C C . GLU A 1 91 ? 0.506 6.178 13.554 1.00 97.19 91 GLU A C 1
ATOM 733 O O . GLU A 1 91 ? 0.965 5.624 12.568 1.00 97.19 91 GLU A O 1
ATOM 738 N N . TRP A 1 92 ? -0.103 7.366 13.484 1.00 96.50 92 TRP A N 1
ATOM 739 C CA . TRP A 1 92 ? -0.171 8.137 12.242 1.00 96.50 92 TRP A CA 1
ATOM 740 C C . TRP A 1 92 ? 1.219 8.441 11.678 1.00 96.50 92 TRP A C 1
ATOM 742 O O . TRP A 1 92 ? 1.435 8.283 10.479 1.00 96.50 92 TRP A O 1
ATOM 752 N N . GLY A 1 93 ? 2.164 8.847 12.529 1.00 98.12 93 GLY A N 1
ATOM 753 C CA . GLY A 1 93 ? 3.551 9.068 12.122 1.00 98.12 93 GLY A CA 1
ATOM 754 C C . GLY A 1 93 ? 4.227 7.797 11.599 1.00 98.12 93 GLY A C 1
ATOM 755 O O . GLY A 1 93 ? 4.946 7.855 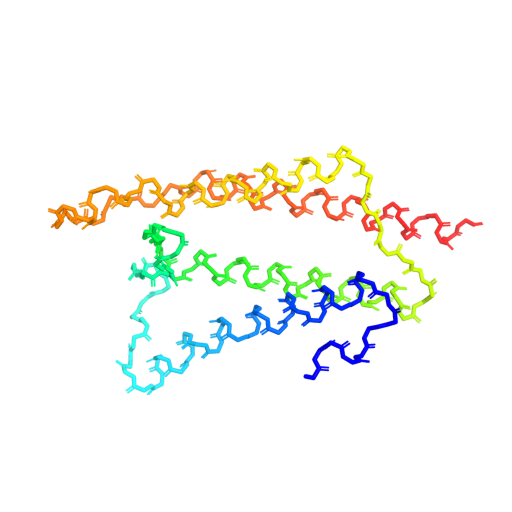10.605 1.00 98.12 93 GLY A O 1
ATOM 756 N N . LEU A 1 94 ? 3.967 6.647 12.226 1.00 98.19 94 LEU A N 1
ATOM 757 C CA . LEU A 1 94 ? 4.516 5.356 11.803 1.00 98.19 94 LEU A CA 1
ATOM 758 C C . LEU A 1 94 ? 3.892 4.846 10.497 1.00 98.19 94 LEU A C 1
ATOM 760 O O . LEU A 1 94 ? 4.626 4.369 9.639 1.00 98.19 94 LEU A O 1
ATOM 764 N N . GLU A 1 95 ? 2.579 4.993 10.310 1.00 97.44 95 GLU A N 1
ATOM 765 C CA . GLU A 1 95 ? 1.898 4.669 9.045 1.00 97.44 95 GLU A CA 1
ATOM 766 C C . GLU A 1 95 ? 2.390 5.565 7.903 1.00 97.44 95 GLU A C 1
ATOM 768 O O . GLU A 1 95 ? 2.618 5.101 6.788 1.00 97.44 95 GLU A O 1
ATOM 773 N N . PHE A 1 96 ? 2.627 6.852 8.178 1.00 97.62 96 PHE A N 1
ATOM 774 C CA . PHE A 1 96 ? 3.217 7.753 7.192 1.00 97.62 96 PHE A CA 1
ATOM 775 C C . PHE A 1 96 ? 4.649 7.342 6.832 1.00 97.62 96 PHE A C 1
ATOM 777 O O . PHE A 1 96 ? 5.012 7.351 5.658 1.00 97.62 96 PHE A O 1
ATOM 784 N N . LEU A 1 97 ? 5.457 6.942 7.818 1.00 98.19 97 LEU A N 1
ATOM 785 C CA . LEU A 1 97 ? 6.811 6.437 7.585 1.00 98.19 97 LEU A CA 1
ATOM 786 C C . LEU A 1 97 ? 6.803 5.139 6.762 1.00 98.19 97 LEU A C 1
ATOM 788 O O . LEU A 1 97 ? 7.606 4.999 5.841 1.00 98.19 97 LEU A O 1
ATOM 792 N N . ALA A 1 98 ? 5.881 4.221 7.062 1.00 98.25 98 ALA A N 1
ATOM 793 C CA . ALA A 1 98 ? 5.660 2.997 6.298 1.00 98.25 98 ALA A CA 1
ATOM 794 C C . ALA A 1 98 ? 5.317 3.310 4.833 1.00 98.25 98 ALA A C 1
ATOM 796 O O . ALA A 1 98 ? 6.012 2.855 3.922 1.00 98.25 98 ALA A O 1
ATOM 797 N N . ALA A 1 99 ? 4.314 4.165 4.609 1.00 97.25 99 ALA A N 1
ATOM 798 C CA . ALA A 1 99 ? 3.898 4.593 3.276 1.00 97.25 99 ALA A CA 1
ATOM 799 C C . ALA A 1 99 ? 5.021 5.316 2.515 1.00 97.25 99 ALA A C 1
ATOM 801 O O . ALA A 1 99 ? 5.209 5.077 1.323 1.00 97.25 99 ALA A O 1
ATOM 802 N N . ALA A 1 100 ? 5.807 6.158 3.192 1.00 97.19 100 ALA A N 1
ATOM 803 C CA . ALA A 1 100 ? 6.959 6.829 2.598 1.00 97.19 100 ALA A CA 1
ATOM 804 C C . ALA A 1 100 ? 8.049 5.832 2.179 1.00 97.19 100 ALA A C 1
ATOM 806 O O . ALA A 1 100 ? 8.612 5.976 1.098 1.00 97.19 100 ALA A O 1
ATOM 807 N N . GLY A 1 101 ? 8.325 4.803 2.987 1.00 97.38 101 GLY A N 1
ATOM 808 C CA . GLY A 1 101 ? 9.262 3.732 2.634 1.00 97.38 101 GLY A CA 1
ATOM 809 C C . GLY A 1 101 ? 8.821 2.965 1.385 1.00 97.38 101 GLY A C 1
ATOM 810 O O . GLY A 1 101 ? 9.604 2.807 0.446 1.00 97.38 101 GLY A O 1
ATOM 811 N N . ILE A 1 102 ? 7.546 2.573 1.332 1.00 97.50 102 ILE A N 1
ATOM 812 C CA . ILE A 1 102 ? 6.946 1.926 0.156 1.00 97.50 102 ILE A CA 1
ATOM 813 C C . ILE A 1 102 ? 7.062 2.838 -1.072 1.00 97.50 102 ILE A C 1
ATOM 815 O O . ILE A 1 102 ? 7.573 2.417 -2.107 1.00 97.50 102 ILE A O 1
ATOM 819 N N . PHE A 1 103 ? 6.665 4.106 -0.957 1.00 96.25 103 PHE A N 1
ATOM 820 C CA . PHE A 1 103 ? 6.760 5.077 -2.048 1.00 96.25 103 PHE A CA 1
ATOM 821 C C . PHE A 1 103 ? 8.200 5.253 -2.550 1.00 96.25 103 PHE A C 1
ATOM 823 O O . PHE A 1 103 ? 8.447 5.216 -3.755 1.00 96.25 103 PHE A O 1
ATOM 830 N N . VAL A 1 104 ? 9.172 5.378 -1.641 1.00 95.56 104 VAL A N 1
ATOM 831 C CA . VAL A 1 104 ? 10.595 5.467 -1.997 1.00 95.56 104 VAL A CA 1
ATOM 832 C C . VAL A 1 104 ? 11.028 4.231 -2.782 1.00 95.56 104 VAL A C 1
ATOM 834 O O . VAL A 1 104 ? 11.706 4.382 -3.796 1.00 95.56 104 VAL A O 1
ATOM 837 N N . SER A 1 105 ? 10.596 3.028 -2.391 1.00 96.25 105 SER A N 1
ATOM 838 C CA . SER A 1 105 ? 10.951 1.798 -3.113 1.00 96.25 105 SER A CA 1
ATOM 839 C C . SER A 1 105 ? 10.538 1.818 -4.594 1.00 96.25 105 SER A C 1
ATOM 841 O O . SER A 1 105 ? 11.286 1.309 -5.426 1.00 96.25 105 SER A O 1
ATOM 843 N N . PHE A 1 106 ? 9.427 2.482 -4.939 1.00 95.25 106 PHE A N 1
ATOM 844 C CA . PHE A 1 106 ? 8.951 2.618 -6.322 1.00 95.25 106 PHE A CA 1
ATOM 845 C C . PHE A 1 106 ? 9.649 3.713 -7.132 1.00 95.25 106 PHE A C 1
ATOM 847 O O . PHE A 1 106 ? 9.672 3.649 -8.359 1.00 95.25 106 PHE A O 1
ATOM 854 N N . VAL A 1 107 ? 10.191 4.735 -6.470 1.00 95.44 107 VAL A N 1
ATOM 855 C CA . VAL A 1 107 ? 10.724 5.938 -7.133 1.00 95.44 107 VAL A CA 1
ATOM 856 C C . VAL A 1 107 ? 12.251 5.932 -7.221 1.00 95.44 107 VAL A C 1
ATOM 858 O O . VAL A 1 107 ? 12.824 6.675 -8.018 1.00 95.44 107 VAL A O 1
ATOM 861 N N . LEU A 1 108 ? 12.942 5.084 -6.451 1.00 91.81 108 LEU A N 1
ATOM 862 C CA . LEU A 1 108 ? 14.411 5.044 -6.427 1.00 91.81 108 LEU A CA 1
ATOM 863 C C . LEU A 1 108 ? 15.041 4.875 -7.818 1.00 91.81 108 LEU A C 1
ATOM 865 O O . LEU A 1 108 ? 16.058 5.513 -8.089 1.00 91.81 108 LEU A O 1
ATOM 869 N N . ASP A 1 109 ? 14.428 4.081 -8.701 1.00 88.00 109 ASP A N 1
ATOM 870 C CA . ASP A 1 109 ? 14.951 3.841 -10.053 1.00 88.00 109 ASP A CA 1
ATOM 871 C C . ASP A 1 109 ? 14.422 4.821 -11.118 1.00 88.00 109 ASP A C 1
ATOM 873 O O . ASP A 1 109 ? 14.797 4.748 -12.288 1.00 88.00 109 ASP A O 1
ATOM 877 N N . CYS A 1 110 ? 13.604 5.805 -10.722 1.00 85.69 110 CYS A N 1
ATOM 878 C CA . CYS A 1 110 ? 12.953 6.744 -11.638 1.00 85.69 110 CYS A CA 1
ATOM 879 C C . CYS A 1 110 ? 13.955 7.458 -12.560 1.00 85.69 110 CYS A C 1
ATOM 881 O O . CYS A 1 110 ? 13.702 7.596 -13.753 1.00 85.69 110 CYS A O 1
ATOM 883 N N . LYS A 1 111 ? 15.112 7.893 -12.039 1.00 84.94 111 LYS A N 1
ATOM 884 C CA . LYS A 1 111 ? 16.129 8.594 -12.848 1.00 84.94 111 LYS A CA 1
ATOM 885 C C . LYS A 1 111 ? 16.759 7.696 -13.912 1.00 84.94 111 LYS A C 1
ATOM 887 O O . LYS A 1 111 ? 17.015 8.158 -15.017 1.00 84.94 111 LYS A O 1
ATOM 892 N N . ASN A 1 112 ? 17.028 6.439 -13.573 1.00 87.94 112 ASN A N 1
ATOM 893 C CA . ASN A 1 112 ? 17.629 5.471 -14.485 1.00 87.94 112 ASN A CA 1
ATOM 894 C C . ASN A 1 112 ? 16.668 5.150 -15.639 1.00 87.94 112 ASN A C 1
ATOM 896 O O . ASN A 1 112 ? 17.041 5.262 -16.805 1.00 87.94 112 ASN A O 1
ATOM 900 N N . ILE A 1 113 ? 15.404 4.882 -15.307 1.00 86.38 113 ILE A N 1
ATOM 901 C CA . ILE A 1 113 ? 14.355 4.576 -16.286 1.00 86.38 113 ILE A CA 1
ATOM 902 C C . ILE A 1 113 ? 14.064 5.779 -17.190 1.00 86.38 113 ILE A C 1
ATOM 904 O O . ILE A 1 113 ? 13.963 5.626 -18.405 1.00 86.38 113 ILE A O 1
ATOM 908 N N . MET A 1 114 ? 14.010 6.998 -16.640 1.00 85.19 114 MET A N 1
ATOM 909 C CA . MET A 1 114 ? 13.817 8.216 -17.443 1.00 85.19 114 MET A CA 1
ATOM 910 C C . MET A 1 114 ? 14.971 8.499 -18.415 1.00 85.19 114 MET A C 1
ATOM 912 O O . MET A 1 114 ? 14.757 9.151 -19.433 1.00 85.19 114 MET A O 1
ATOM 916 N N . ASN A 1 115 ? 16.174 7.995 -18.132 1.00 89.62 115 ASN A N 1
ATOM 917 C CA . ASN A 1 115 ? 17.332 8.104 -19.020 1.00 89.62 115 ASN A CA 1
ATOM 918 C C . ASN A 1 115 ? 17.414 6.957 -20.049 1.00 89.62 115 ASN A C 1
ATOM 920 O O . ASN A 1 115 ? 18.406 6.861 -20.769 1.00 89.62 115 ASN A O 1
ATOM 924 N N . GLY A 1 116 ? 16.400 6.084 -20.120 1.00 84.81 116 GLY A N 1
ATOM 925 C CA . GLY A 1 116 ? 16.366 4.929 -21.022 1.00 84.81 116 GLY A CA 1
ATOM 926 C C . GLY A 1 116 ? 17.175 3.722 -20.537 1.00 84.81 116 GLY A C 1
ATOM 927 O O . GLY A 1 116 ? 17.442 2.813 -21.322 1.00 84.81 116 GLY A O 1
ATOM 928 N N . GLY A 1 117 ? 17.592 3.709 -19.267 1.00 86.25 117 GLY A N 1
ATOM 929 C CA . GLY A 1 117 ? 18.264 2.567 -18.653 1.00 86.25 117 GLY A CA 1
ATOM 930 C C . GLY A 1 117 ? 17.316 1.386 -18.426 1.00 86.25 117 GLY A C 1
ATOM 931 O O . GLY A 1 117 ? 16.108 1.559 -18.262 1.00 86.25 117 GLY A O 1
ATOM 932 N N . LEU A 1 118 ? 17.873 0.173 -18.392 1.00 84.88 118 LEU A N 1
ATOM 933 C CA . LEU A 1 118 ? 17.128 -1.019 -17.976 1.00 84.88 118 LEU A CA 1
ATOM 934 C C . LEU A 1 118 ? 16.832 -0.962 -16.468 1.00 84.88 118 LEU A C 1
ATOM 936 O O . LEU A 1 118 ? 17.687 -0.466 -15.729 1.00 84.88 118 LEU A O 1
ATOM 940 N N . PRO A 1 119 ? 15.687 -1.493 -15.994 1.00 84.81 119 PRO A N 1
ATOM 941 C CA . PRO A 1 119 ? 15.339 -1.464 -14.577 1.00 84.81 119 PRO A CA 1
ATOM 942 C C . PRO A 1 119 ? 16.398 -2.148 -13.708 1.00 84.81 119 PRO A C 1
ATOM 944 O O . PRO A 1 119 ? 16.772 -3.301 -13.951 1.00 84.81 119 PRO A O 1
ATOM 947 N N . ASN A 1 120 ? 16.864 -1.454 -12.672 1.00 90.56 120 ASN A N 1
ATOM 948 C CA . ASN A 1 120 ? 17.693 -2.071 -11.638 1.00 90.56 120 ASN A CA 1
ATOM 949 C C . ASN A 1 120 ? 16.848 -3.021 -10.777 1.00 90.56 120 ASN A C 1
ATOM 951 O O . ASN A 1 120 ? 15.640 -2.829 -10.681 1.00 90.56 120 ASN A O 1
ATOM 955 N N . PRO A 1 121 ? 17.441 -4.022 -10.097 1.00 92.12 121 PRO A N 1
ATOM 956 C CA . PRO A 1 121 ? 16.691 -4.901 -9.204 1.00 92.12 121 PRO A CA 1
ATOM 957 C C . PRO A 1 121 ? 15.849 -4.124 -8.183 1.00 92.12 121 PRO A C 1
ATOM 959 O O . PRO A 1 121 ? 16.337 -3.202 -7.524 1.00 92.12 121 PRO A O 1
ATOM 962 N N . PHE A 1 122 ? 14.579 -4.515 -8.044 1.00 94.69 122 PHE A N 1
ATOM 963 C CA . PHE A 1 122 ? 13.644 -3.843 -7.148 1.00 94.69 122 PHE A CA 1
ATOM 964 C C . PHE A 1 122 ? 14.107 -3.959 -5.691 1.00 94.69 122 PHE A C 1
ATOM 966 O O . PHE A 1 122 ? 14.517 -5.030 -5.238 1.00 94.69 122 PHE A O 1
ATOM 973 N N . ARG A 1 123 ? 14.026 -2.848 -4.952 1.00 95.31 123 ARG A N 1
ATOM 974 C CA . ARG A 1 123 ? 14.496 -2.716 -3.563 1.00 95.31 123 ARG A CA 1
ATOM 975 C C . ARG A 1 123 ? 13.485 -3.321 -2.583 1.00 95.31 123 ARG A C 1
ATOM 977 O O . ARG A 1 123 ? 12.874 -2.612 -1.778 1.00 95.31 123 ARG A O 1
ATOM 984 N N . TRP A 1 124 ? 13.294 -4.638 -2.681 1.00 96.88 124 TRP A N 1
ATOM 985 C CA . TRP A 1 124 ? 12.334 -5.418 -1.894 1.00 96.88 124 TRP A CA 1
ATOM 986 C C . TRP A 1 124 ? 12.477 -5.209 -0.390 1.00 96.88 124 TRP A C 1
ATOM 988 O O . TRP A 1 124 ? 11.482 -5.207 0.323 1.00 96.88 124 TRP A O 1
ATOM 998 N N . GLU A 1 125 ? 13.691 -5.002 0.106 1.00 96.88 125 GLU A N 1
ATOM 999 C CA . GLU A 1 125 ? 13.964 -4.788 1.523 1.00 96.88 125 GLU A CA 1
ATOM 1000 C C . GLU A 1 125 ? 13.335 -3.496 2.063 1.00 96.88 125 GLU A C 1
ATOM 1002 O O . GLU A 1 125 ? 12.814 -3.485 3.177 1.00 96.88 125 GLU A O 1
ATOM 1007 N N . ILE A 1 126 ? 13.318 -2.425 1.261 1.00 96.81 126 ILE A N 1
ATOM 1008 C CA . ILE A 1 126 ? 12.692 -1.150 1.638 1.00 96.81 126 ILE A CA 1
ATOM 1009 C C . ILE A 1 126 ? 11.172 -1.295 1.567 1.00 96.81 126 ILE A C 1
ATOM 1011 O O . ILE A 1 126 ? 10.469 -0.905 2.499 1.00 96.81 126 ILE A O 1
ATOM 1015 N N . PHE A 1 127 ? 10.685 -1.899 0.481 1.00 98.19 127 PHE A N 1
ATOM 1016 C CA . PHE A 1 127 ? 9.266 -2.163 0.265 1.00 98.19 127 PHE A CA 1
ATOM 1017 C C . PHE A 1 127 ? 8.667 -3.000 1.404 1.00 98.19 127 PHE A C 1
ATOM 1019 O O . PHE A 1 127 ? 7.744 -2.555 2.080 1.00 98.19 127 PHE A O 1
ATOM 1026 N N . LEU A 1 128 ? 9.234 -4.183 1.665 1.00 98.06 128 LEU A N 1
ATOM 1027 C CA . LEU A 1 128 ? 8.763 -5.094 2.707 1.00 98.06 128 LEU A CA 1
ATOM 1028 C C . LEU A 1 128 ? 8.938 -4.492 4.101 1.00 98.06 128 LEU A C 1
ATOM 1030 O O . LEU A 1 128 ? 8.094 -4.716 4.961 1.00 98.06 128 LEU A O 1
ATOM 1034 N N . GLY A 1 129 ? 9.999 -3.713 4.335 1.00 98.31 129 GLY A N 1
ATOM 1035 C CA . GLY A 1 129 ? 10.184 -2.997 5.595 1.00 98.31 129 GLY A CA 1
ATOM 1036 C C . GLY A 1 129 ? 9.051 -2.005 5.872 1.00 98.31 129 GLY A C 1
ATOM 1037 O O . GLY A 1 129 ? 8.506 -1.992 6.976 1.00 98.31 129 GLY A O 1
ATOM 1038 N N . GLY A 1 130 ? 8.665 -1.216 4.865 1.00 98.25 130 GLY A N 1
ATOM 1039 C CA . GLY A 1 130 ? 7.526 -0.302 4.954 1.00 98.25 130 GLY A CA 1
ATOM 1040 C C . GLY A 1 130 ? 6.201 -1.044 5.128 1.00 98.25 130 GLY A C 1
ATOM 1041 O O . GLY A 1 130 ? 5.456 -0.760 6.062 1.00 98.25 130 GLY A O 1
ATOM 1042 N N . GLU A 1 131 ? 5.947 -2.049 4.292 1.00 98.38 131 GLU A N 1
ATOM 1043 C CA . GLU A 1 131 ? 4.720 -2.849 4.323 1.00 98.38 131 GLU A CA 1
ATOM 1044 C C . GLU A 1 131 ? 4.519 -3.558 5.671 1.00 98.38 131 GLU A C 1
ATOM 1046 O O . GLU A 1 131 ? 3.458 -3.461 6.289 1.00 98.38 131 GLU A O 1
ATOM 1051 N N . LEU A 1 132 ? 5.560 -4.216 6.191 1.00 98.38 132 LEU A N 1
ATOM 1052 C CA . LEU A 1 132 ? 5.503 -4.883 7.492 1.00 98.38 132 LEU A CA 1
ATOM 1053 C C . LEU A 1 132 ? 5.289 -3.888 8.632 1.00 98.38 132 LEU A C 1
ATOM 1055 O O . LEU A 1 132 ? 4.515 -4.180 9.542 1.00 98.38 132 LEU A O 1
ATOM 1059 N N . LEU A 1 133 ? 5.943 -2.722 8.595 1.00 98.56 133 LEU A N 1
ATOM 1060 C CA . LEU A 1 133 ? 5.739 -1.684 9.604 1.00 98.56 133 LEU A CA 1
ATOM 1061 C C . LEU A 1 133 ? 4.271 -1.234 9.638 1.00 98.56 133 LEU A C 1
ATOM 1063 O O . LEU A 1 133 ? 3.681 -1.211 10.720 1.00 98.56 133 LEU A O 1
ATOM 1067 N N . GLY A 1 134 ? 3.680 -0.944 8.475 1.00 98.25 134 GLY A N 1
ATOM 1068 C CA . GLY A 1 134 ? 2.271 -0.555 8.359 1.00 98.25 134 GLY A CA 1
ATOM 1069 C C . GLY A 1 134 ? 1.330 -1.641 8.884 1.00 98.25 134 GLY A C 1
ATOM 1070 O O . GLY A 1 134 ? 0.521 -1.397 9.779 1.00 98.25 134 GLY A O 1
ATOM 1071 N N . ILE A 1 135 ? 1.503 -2.891 8.435 1.00 98.38 135 ILE A N 1
ATOM 1072 C CA . ILE A 1 135 ? 0.691 -4.026 8.908 1.00 98.38 135 ILE A CA 1
ATOM 1073 C C . ILE A 1 135 ? 0.791 -4.182 10.430 1.00 98.38 135 ILE A C 1
ATOM 1075 O O . ILE A 1 135 ? -0.227 -4.365 11.103 1.00 98.38 135 ILE A O 1
ATOM 1079 N N . ILE A 1 136 ? 1.998 -4.112 10.998 1.00 98.44 136 ILE A N 1
ATOM 1080 C CA . ILE A 1 136 ? 2.211 -4.281 12.440 1.00 98.44 136 ILE A CA 1
ATOM 1081 C C . ILE A 1 136 ? 1.487 -3.184 13.223 1.00 98.44 136 ILE A C 1
ATOM 1083 O O . ILE A 1 136 ? 0.762 -3.499 14.172 1.00 98.44 136 ILE A O 1
ATOM 1087 N N . VAL A 1 137 ? 1.652 -1.918 12.836 1.00 98.25 137 VAL A N 1
ATOM 1088 C CA . VAL A 1 137 ? 1.022 -0.773 13.512 1.00 98.25 137 VAL A CA 1
ATOM 1089 C C . VAL A 1 137 ? -0.501 -0.884 13.444 1.00 98.25 137 VAL A C 1
ATOM 1091 O O . VAL A 1 137 ? -1.175 -0.821 14.483 1.00 98.25 137 VAL A O 1
ATOM 1094 N N . PHE A 1 138 ? -1.040 -1.156 12.256 1.00 97.88 138 PHE A N 1
ATOM 1095 C CA . PHE A 1 138 ? -2.467 -1.343 12.038 1.00 97.88 138 PHE A CA 1
ATOM 1096 C C . PHE A 1 138 ? -3.043 -2.479 12.894 1.00 97.88 138 PHE A C 1
ATOM 1098 O O . PHE A 1 138 ? -4.016 -2.284 13.634 1.00 97.88 138 PHE A O 1
ATOM 1105 N N . VAL A 1 139 ? -2.432 -3.669 12.847 1.00 98.00 139 VAL A N 1
ATOM 1106 C CA . VAL A 1 139 ? -2.907 -4.858 13.573 1.00 98.00 139 VAL A CA 1
ATOM 1107 C C . VAL A 1 139 ? -2.824 -4.648 15.081 1.00 98.00 139 VAL A C 1
ATOM 1109 O O . VAL A 1 139 ? -3.769 -4.984 15.801 1.00 98.00 139 VAL A O 1
ATOM 1112 N N . GLN A 1 140 ? -1.741 -4.053 15.587 1.00 97.62 140 GLN A N 1
ATOM 1113 C CA . GLN A 1 140 ? -1.609 -3.745 17.011 1.00 97.62 140 GLN A CA 1
ATOM 1114 C C . GLN A 1 140 ? -2.720 -2.807 17.487 1.00 97.62 140 GLN A C 1
ATOM 1116 O O . GLN A 1 140 ? -3.349 -3.074 18.521 1.00 97.62 140 GLN A O 1
ATOM 1121 N N . ARG A 1 141 ? -3.021 -1.743 16.728 1.00 97.12 141 ARG A N 1
ATOM 1122 C CA . ARG A 1 141 ? -4.135 -0.844 17.050 1.00 97.12 141 ARG A CA 1
ATOM 1123 C C . ARG A 1 141 ? -5.473 -1.576 16.992 1.00 97.12 141 ARG A C 1
ATOM 1125 O O . ARG A 1 141 ? -6.267 -1.447 17.926 1.00 97.12 141 ARG A O 1
ATOM 1132 N N . TYR A 1 142 ? -5.716 -2.355 15.944 1.00 96.44 142 TYR A N 1
ATOM 1133 C CA . TYR A 1 142 ? -6.953 -3.113 15.768 1.00 96.44 142 TYR A CA 1
ATOM 1134 C C . TYR A 1 142 ? -7.212 -4.064 16.947 1.00 96.44 142 TYR A C 1
ATOM 1136 O O . TYR A 1 142 ? -8.276 -4.032 17.572 1.00 96.44 142 TYR A O 1
ATOM 1144 N N . VAL A 1 143 ? -6.206 -4.855 17.331 1.00 96.69 143 VAL A N 1
ATOM 1145 C CA . VAL A 1 143 ? -6.286 -5.784 18.467 1.00 96.69 143 VAL A CA 1
ATOM 1146 C C . VAL A 1 143 ? -6.488 -5.036 19.784 1.00 96.69 143 VAL A C 1
ATOM 1148 O O . VAL A 1 143 ? -7.270 -5.481 20.628 1.00 96.69 143 VAL A O 1
ATOM 1151 N N . LYS A 1 144 ? -5.824 -3.891 19.979 1.00 96.00 144 LYS A N 1
ATOM 1152 C CA . LYS A 1 144 ? -6.007 -3.057 21.174 1.00 96.00 144 LYS A CA 1
ATOM 1153 C C . LYS A 1 144 ? -7.452 -2.574 21.303 1.00 96.00 144 LYS A C 1
ATOM 1155 O O . LYS A 1 144 ? -8.016 -2.691 22.387 1.00 96.00 144 LYS A O 1
ATOM 1160 N N . ILE A 1 145 ? -8.063 -2.111 20.210 1.00 95.00 145 ILE A N 1
ATOM 1161 C CA . ILE A 1 145 ? -9.477 -1.705 20.184 1.00 95.00 145 ILE A CA 1
ATOM 1162 C C . ILE A 1 145 ? -10.379 -2.887 20.561 1.00 95.00 145 ILE A C 1
ATOM 1164 O O . ILE A 1 145 ? -11.202 -2.759 21.466 1.00 95.00 145 ILE A O 1
ATOM 1168 N N . LEU A 1 146 ? -10.183 -4.059 19.945 1.00 94.31 146 LEU A N 1
ATOM 1169 C CA . LEU A 1 146 ? -10.978 -5.254 20.257 1.00 94.31 146 LEU A CA 1
ATOM 1170 C C . LEU A 1 146 ? -10.869 -5.686 21.725 1.00 94.31 146 LEU A C 1
ATOM 1172 O O . LEU A 1 146 ? -11.850 -6.146 22.305 1.00 94.31 146 LEU A O 1
ATOM 1176 N N . ARG A 1 147 ? -9.688 -5.554 22.339 1.00 94.00 147 ARG A N 1
ATOM 1177 C CA . ARG A 1 147 ? -9.496 -5.855 23.767 1.00 94.00 147 ARG A CA 1
ATOM 1178 C C . AR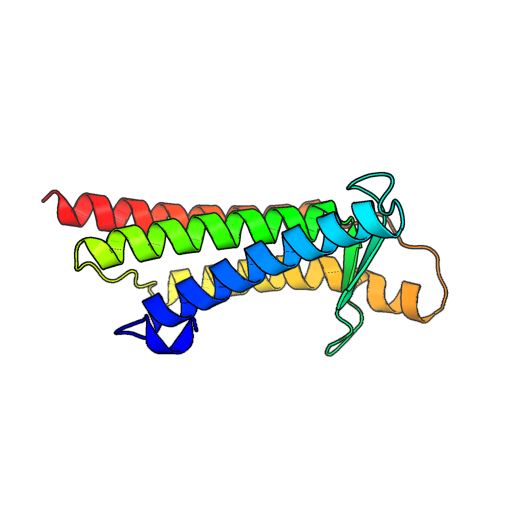G A 1 147 ? -10.235 -4.867 24.661 1.00 94.00 147 ARG A C 1
ATOM 1180 O O . ARG A 1 147 ? -10.789 -5.290 25.667 1.00 94.00 147 ARG A O 1
ATOM 1187 N N . THR A 1 148 ? -10.261 -3.587 24.296 1.00 91.38 148 THR A N 1
ATOM 1188 C CA . THR A 1 148 ? -11.025 -2.570 25.028 1.00 91.38 148 THR A CA 1
ATOM 1189 C C . THR A 1 148 ? -12.530 -2.810 24.930 1.00 91.38 148 THR A C 1
ATOM 1191 O O . THR A 1 148 ? -13.217 -2.588 25.910 1.00 91.38 148 THR A O 1
ATOM 1194 N N . MET A 1 149 ? -13.037 -3.330 23.807 1.00 86.75 149 MET A N 1
ATOM 1195 C CA . MET A 1 149 ? -14.464 -3.664 23.654 1.00 86.75 149 MET A CA 1
ATOM 1196 C C . MET A 1 149 ? -14.941 -4.846 24.509 1.00 86.75 149 MET A C 1
ATOM 1198 O O . MET A 1 149 ? -16.137 -4.990 24.731 1.00 86.75 149 MET A O 1
ATOM 1202 N N . LYS A 1 150 ? -14.032 -5.752 24.891 1.00 80.50 150 LYS A N 1
ATOM 1203 C CA . LYS A 1 150 ? -14.361 -6.940 25.696 1.00 80.50 150 LYS A CA 1
ATOM 1204 C C . LYS A 1 150 ? -14.358 -6.672 27.204 1.00 80.50 150 LYS A C 1
ATOM 1206 O O . LYS A 1 150 ? -14.764 -7.559 27.949 1.00 80.50 150 LYS A O 1
ATOM 1211 N N . LYS A 1 151 ? -13.818 -5.531 27.633 1.00 66.56 151 LYS A N 1
ATOM 1212 C CA . LYS A 1 151 ? -13.823 -5.088 29.030 1.00 66.56 151 LYS A CA 1
ATOM 1213 C C . LYS A 1 151 ? -15.084 -4.289 29.303 1.00 66.56 151 LYS A C 1
ATOM 1215 O O . LYS A 1 151 ? -15.599 -4.441 30.426 1.00 66.56 151 LYS A O 1
#

pLDDT: mean 92.05, std 10.29, range [43.38, 98.56]

Sequence (151 aa):
MGVIAGRNFGQRFSCFIFSFGVWDIFYYIWLKVLCNWPDSLLEWDILFLIPVTWTGPVLAPVIISLSMIVAAILILHLAARGVEFKLNLLEWGLEFLAAAGIFVSFVLDCKNIMNGGLPNPFRWEIFLGGELLGIIVFVQRYVKILRTMKK

Secondary structure (DSSP, 8-state):
-HHHH-SSHHHHHHHHHHHHHHHHHHHHHHHHHHH---SSTTSEEEEE-SSS-EEEETHHHHHHHHHHHHHHHHHHHHHHTT------HHHHHHHHHHHHHHHHHHHTTHHHHHTTPPPPPP-HHHHHHHHHHHHHHHHHHHHHHHHHHT-

Radius of gyration: 17.32 Å; chains: 1; bounding box: 40×27×53 Å